Protein AF-A0A2N0QPJ3-F1 (afdb_monomer_lite)

Structure (mmCIF, N/CA/C/O backbone):
d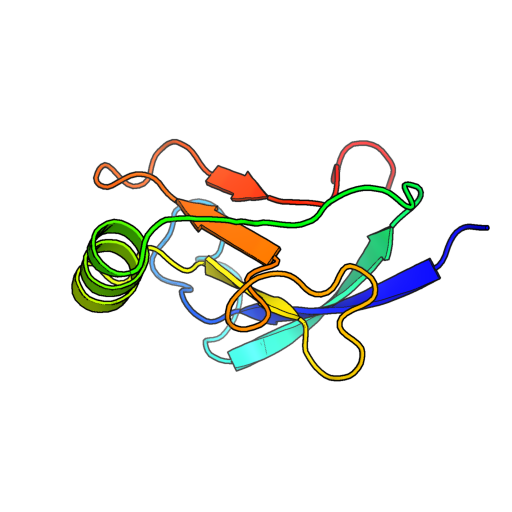ata_AF-A0A2N0QPJ3-F1
#
_entry.id   AF-A0A2N0QPJ3-F1
#
loop_
_atom_site.group_PDB
_atom_site.id
_atom_site.type_symbol
_atom_site.label_atom_id
_atom_site.label_alt_id
_atom_site.label_comp_id
_atom_site.label_asym_id
_atom_site.label_entity_id
_atom_site.label_seq_id
_atom_site.pdbx_PDB_ins_code
_atom_site.Cartn_x
_atom_site.Cartn_y
_atom_site.Cartn_z
_atom_site.occupancy
_atom_site.B_iso_or_equiv
_atom_site.auth_seq_id
_atom_site.auth_comp_id
_atom_site.auth_asym_id
_atom_site.auth_atom_id
_atom_site.pdbx_PDB_model_num
ATOM 1 N N . MET A 1 1 ? 16.221 -15.214 -5.549 1.00 47.47 1 MET A N 1
ATOM 2 C CA . MET A 1 1 ? 16.670 -14.622 -4.269 1.00 47.47 1 MET A CA 1
ATOM 3 C C . MET A 1 1 ? 15.430 -14.148 -3.539 1.00 47.47 1 MET A C 1
ATOM 5 O O . MET A 1 1 ? 14.705 -13.352 -4.117 1.00 47.47 1 MET A O 1
ATOM 9 N N . CYS A 1 2 ? 15.161 -14.648 -2.334 1.00 54.91 2 CYS A N 1
ATOM 10 C CA . CYS A 1 2 ? 14.145 -14.057 -1.462 1.00 54.91 2 CYS A CA 1
ATOM 11 C C . CYS A 1 2 ? 14.764 -12.803 -0.838 1.00 54.91 2 CYS A C 1
ATOM 13 O O . CYS A 1 2 ? 15.824 -12.904 -0.219 1.00 54.91 2 CYS A O 1
ATOM 15 N N . ARG A 1 3 ? 14.166 -11.633 -1.055 1.00 68.12 3 ARG A N 1
ATOM 16 C CA . ARG A 1 3 ? 14.593 -10.381 -0.420 1.00 68.12 3 ARG A CA 1
ATOM 17 C C . ARG A 1 3 ? 13.519 -9.975 0.571 1.00 68.12 3 ARG A C 1
ATOM 19 O O . ARG A 1 3 ? 12.340 -10.055 0.257 1.00 68.12 3 ARG A O 1
ATOM 26 N N . THR A 1 4 ? 13.908 -9.565 1.766 1.00 74.38 4 THR A N 1
ATOM 27 C CA . THR A 1 4 ? 12.968 -8.954 2.707 1.00 74.38 4 THR A CA 1
ATOM 28 C C . THR A 1 4 ? 12.920 -7.470 2.404 1.00 74.38 4 THR A C 1
ATOM 30 O O . THR A 1 4 ? 13.968 -6.827 2.387 1.00 74.38 4 THR A O 1
ATOM 33 N N . VAL A 1 5 ? 11.727 -6.937 2.155 1.00 79.88 5 VAL A N 1
ATOM 34 C CA . VAL A 1 5 ? 11.518 -5.495 1.989 1.00 79.88 5 VAL A CA 1
ATOM 35 C C . VAL A 1 5 ? 10.745 -4.949 3.171 1.00 79.88 5 VAL A C 1
ATOM 37 O O . VAL A 1 5 ? 9.903 -5.631 3.761 1.00 79.88 5 VAL A O 1
ATOM 40 N N . GLN A 1 6 ? 11.052 -3.709 3.517 1.00 86.06 6 GLN A N 1
ATOM 41 C CA . GLN A 1 6 ? 10.326 -2.966 4.529 1.00 86.06 6 GLN A CA 1
ATOM 42 C C . GLN A 1 6 ? 9.187 -2.219 3.849 1.00 86.06 6 GLN A C 1
ATOM 44 O O . GLN A 1 6 ? 9.401 -1.501 2.874 1.00 86.06 6 GLN A O 1
ATOM 49 N N . LEU A 1 7 ? 7.977 -2.406 4.358 1.00 87.25 7 LEU A N 1
ATOM 50 C CA . LEU A 1 7 ? 6.791 -1.672 3.953 1.00 87.25 7 LEU A CA 1
ATOM 51 C C . LEU A 1 7 ? 6.332 -0.807 5.119 1.00 87.25 7 LEU A C 1
ATOM 53 O O . LEU A 1 7 ? 6.306 -1.263 6.258 1.00 87.25 7 LEU A O 1
ATOM 57 N N . LYS A 1 8 ? 5.950 0.428 4.834 1.00 89.69 8 LYS A N 1
ATOM 58 C CA . LYS A 1 8 ? 5.295 1.329 5.768 1.00 89.69 8 LYS A CA 1
ATOM 59 C C . LYS A 1 8 ? 3.790 1.271 5.547 1.00 89.69 8 LYS A C 1
ATOM 61 O O . LYS A 1 8 ? 3.323 1.337 4.410 1.00 89.69 8 LYS A O 1
ATOM 66 N N . VAL A 1 9 ? 3.041 1.138 6.635 1.00 90.75 9 VAL A N 1
ATOM 67 C CA . VAL A 1 9 ? 1.579 1.230 6.622 1.00 90.75 9 VAL A CA 1
ATOM 68 C C . VAL A 1 9 ? 1.194 2.704 6.552 1.00 90.75 9 VAL A C 1
ATOM 70 O O . VAL A 1 9 ? 1.340 3.422 7.535 1.00 90.75 9 VAL A O 1
ATOM 73 N N . GLU A 1 10 ? 0.710 3.165 5.402 1.00 90.50 10 GLU A N 1
ATOM 74 C CA . GLU A 1 10 ? 0.251 4.554 5.234 1.00 90.50 10 GLU A CA 1
ATOM 75 C C . GLU A 1 10 ? -1.219 4.708 5.632 1.00 90.50 10 GLU A C 1
ATOM 77 O O . GLU A 1 10 ? -1.592 5.688 6.278 1.00 90.50 10 GLU A O 1
ATOM 82 N N . ASN A 1 11 ? -2.044 3.705 5.318 1.00 88.75 11 ASN A N 1
ATOM 83 C CA . ASN A 1 11 ? -3.449 3.680 5.703 1.00 88.75 11 ASN A CA 1
ATOM 84 C C . ASN A 1 11 ? -3.760 2.438 6.545 1.00 88.75 11 ASN A C 1
ATOM 86 O O . ASN A 1 11 ? -3.723 1.310 6.050 1.00 88.75 11 ASN A O 1
ATOM 90 N N . ASN A 1 12 ? -4.097 2.657 7.816 1.00 87.69 12 ASN A N 1
ATOM 91 C CA . ASN A 1 12 ? -4.555 1.632 8.751 1.00 87.69 12 ASN A CA 1
ATOM 92 C C . ASN A 1 12 ? -6.083 1.628 8.954 1.00 87.69 12 ASN A C 1
ATOM 94 O O . ASN A 1 12 ? -6.591 0.813 9.709 1.00 87.69 12 ASN A O 1
ATOM 98 N N . ASP A 1 13 ? -6.843 2.468 8.253 1.00 86.38 13 ASP A N 1
ATOM 99 C CA . ASP A 1 13 ? -8.313 2.516 8.324 1.00 86.38 13 ASP A CA 1
ATOM 100 C C . ASP A 1 13 ? -8.983 1.474 7.402 1.00 86.38 13 ASP A C 1
ATOM 102 O O . ASP A 1 13 ? -10.119 1.625 6.962 1.00 86.38 13 ASP A O 1
ATOM 106 N N . THR A 1 14 ? -8.274 0.395 7.052 1.00 84.62 14 THR A N 1
ATOM 107 C CA . THR A 1 14 ? -8.794 -0.647 6.155 1.00 84.62 14 THR A CA 1
ATOM 108 C C . THR A 1 14 ? -9.013 -1.958 6.892 1.00 84.62 14 THR A C 1
ATOM 110 O O . THR A 1 14 ? -8.306 -2.279 7.845 1.00 84.62 14 THR A O 1
ATOM 113 N N . ILE A 1 15 ? -9.937 -2.787 6.402 1.00 85.00 15 ILE A N 1
ATOM 114 C CA . ILE A 1 15 ? -10.183 -4.129 6.961 1.00 85.00 15 ILE A CA 1
ATOM 115 C C . ILE A 1 15 ? -8.936 -5.031 6.951 1.00 85.00 15 ILE A C 1
ATOM 117 O O . ILE A 1 15 ? -8.884 -6.006 7.695 1.00 85.00 15 ILE A O 1
ATOM 121 N N . PHE A 1 16 ? -7.946 -4.715 6.110 1.00 82.75 16 PHE A N 1
ATOM 122 C CA . PHE A 1 16 ? -6.699 -5.466 5.980 1.00 82.75 16 PHE A CA 1
ATOM 123 C C . PHE A 1 16 ? -5.585 -4.931 6.886 1.00 82.75 16 PHE A C 1
ATOM 125 O O . PHE A 1 16 ? -4.652 -5.669 7.193 1.00 82.75 16 PHE A O 1
ATOM 132 N N . THR A 1 17 ? -5.664 -3.664 7.306 1.00 85.31 17 THR A N 1
ATOM 133 C CA . THR A 1 17 ? -4.595 -2.980 8.048 1.00 85.31 17 THR A CA 1
ATOM 134 C C . THR A 1 17 ? -5.017 -2.367 9.379 1.00 85.31 17 THR A C 1
ATOM 136 O O . THR A 1 17 ? -4.176 -1.765 10.039 1.00 85.31 17 THR A O 1
ATOM 139 N N . ASN A 1 18 ? -6.256 -2.577 9.840 1.00 86.81 18 ASN A N 1
ATOM 140 C CA . ASN A 1 18 ? -6.738 -2.011 11.111 1.00 86.81 18 ASN A CA 1
ATOM 141 C C . ASN A 1 18 ? -6.045 -2.535 12.375 1.00 86.81 18 ASN A C 1
ATOM 143 O O . ASN A 1 18 ? -6.210 -1.951 13.442 1.00 86.81 18 ASN A O 1
ATOM 147 N N . GLN A 1 19 ? -5.285 -3.625 12.266 1.00 88.06 19 GLN A N 1
ATOM 148 C CA . GLN A 1 19 ? -4.482 -4.159 13.367 1.00 88.06 19 GLN A CA 1
ATOM 149 C C . GLN A 1 19 ? -3.069 -3.568 13.406 1.00 88.06 19 GLN A C 1
ATOM 151 O O . GLN A 1 19 ? -2.330 -3.837 14.350 1.00 88.06 19 GLN A O 1
ATOM 156 N N . TYR A 1 20 ? -2.689 -2.786 12.393 1.00 87.56 20 TYR A N 1
ATOM 157 C CA . TYR A 1 20 ? -1.414 -2.084 12.350 1.00 87.56 20 TYR A CA 1
ATOM 158 C C . TYR A 1 20 ? -1.577 -0.626 12.781 1.00 87.56 20 TYR A C 1
ATOM 160 O O . TYR A 1 20 ? -2.636 -0.008 12.640 1.00 87.56 20 TYR A O 1
ATOM 168 N N . GLU A 1 21 ? -0.492 -0.056 13.288 1.00 87.94 21 GLU A N 1
ATOM 169 C CA . GLU A 1 21 ? -0.419 1.366 13.590 1.00 87.94 21 GLU A CA 1
ATOM 170 C C . GLU A 1 21 ? -0.127 2.174 12.320 1.00 87.94 21 GLU A C 1
ATOM 172 O O . GLU A 1 21 ? 0.561 1.717 11.401 1.00 87.94 21 GLU A O 1
ATOM 177 N N . ASN A 1 22 ? -0.643 3.402 12.266 1.00 87.31 22 ASN A N 1
ATOM 178 C CA . ASN A 1 22 ? -0.313 4.313 11.179 1.00 87.31 22 ASN A CA 1
ATOM 179 C C . ASN A 1 22 ? 1.196 4.614 11.195 1.00 87.31 22 ASN A C 1
ATOM 181 O O . ASN A 1 22 ? 1.758 4.988 12.225 1.00 87.31 22 ASN A O 1
ATOM 185 N N . GLY A 1 23 ? 1.856 4.421 10.058 1.00 87.56 23 GLY A N 1
ATOM 186 C CA . GLY A 1 23 ? 3.297 4.564 9.903 1.00 87.56 23 GLY A CA 1
ATOM 187 C C . GLY A 1 23 ? 4.125 3.390 10.426 1.00 87.56 23 GLY A C 1
ATOM 188 O O . GLY A 1 23 ? 5.354 3.481 10.426 1.00 87.56 23 GLY A O 1
ATOM 189 N N . GLN A 1 24 ? 3.494 2.288 10.841 1.00 89.88 24 GLN A N 1
ATOM 190 C CA . GLN A 1 24 ? 4.207 1.089 11.264 1.00 89.88 24 GLN A CA 1
ATOM 191 C C . GLN A 1 24 ? 5.027 0.506 10.109 1.00 89.88 24 GLN A C 1
ATOM 193 O O . GLN A 1 24 ? 4.527 0.342 8.996 1.00 89.88 24 GLN A O 1
ATOM 198 N N . ILE A 1 25 ? 6.285 0.157 10.388 1.00 89.62 25 ILE A N 1
ATOM 199 C CA . ILE A 1 25 ? 7.151 -0.539 9.435 1.00 89.62 25 ILE A CA 1
ATOM 200 C C . ILE A 1 25 ? 7.018 -2.046 9.643 1.00 89.62 25 ILE A C 1
ATOM 202 O O . ILE A 1 25 ? 7.295 -2.564 10.726 1.00 89.62 25 ILE A O 1
ATOM 206 N N . ILE A 1 26 ? 6.621 -2.752 8.592 1.00 85.19 26 ILE A N 1
ATOM 207 C CA . ILE A 1 26 ? 6.524 -4.208 8.549 1.00 85.19 26 ILE A CA 1
ATOM 208 C C . ILE A 1 26 ? 7.546 -4.765 7.561 1.00 85.19 26 ILE A C 1
ATOM 210 O O . ILE A 1 26 ? 7.831 -4.170 6.527 1.00 85.19 26 ILE A O 1
ATOM 214 N N . ASN A 1 27 ? 8.114 -5.922 7.880 1.00 83.06 27 ASN A N 1
ATOM 215 C CA . ASN A 1 27 ? 9.070 -6.599 7.012 1.00 83.06 27 ASN A CA 1
ATOM 216 C C . ASN A 1 27 ? 8.345 -7.727 6.291 1.00 83.06 27 ASN A C 1
ATOM 218 O O . ASN A 1 27 ? 7.895 -8.664 6.951 1.00 83.06 27 ASN A O 1
ATOM 222 N N . ILE A 1 28 ? 8.239 -7.652 4.964 1.00 76.12 28 ILE A N 1
ATOM 223 C CA . ILE A 1 28 ? 7.612 -8.712 4.175 1.00 76.12 28 ILE A CA 1
ATOM 224 C C . ILE A 1 28 ? 8.645 -9.380 3.259 1.00 76.12 28 ILE A C 1
ATOM 226 O O . ILE A 1 28 ? 9.349 -8.692 2.513 1.00 76.12 28 ILE A O 1
ATOM 230 N N . PRO A 1 29 ? 8.772 -10.720 3.299 1.00 69.81 29 PRO A N 1
ATOM 231 C CA . PRO A 1 29 ? 9.594 -11.442 2.342 1.00 69.81 29 PRO A CA 1
ATOM 232 C C . PRO A 1 29 ? 8.953 -11.389 0.952 1.00 69.81 29 PRO A C 1
ATOM 234 O O . PRO A 1 29 ? 7.816 -11.813 0.755 1.00 69.81 29 PRO A O 1
ATOM 237 N N . ILE A 1 30 ? 9.703 -10.904 -0.034 1.00 67.38 30 ILE A N 1
ATOM 238 C CA . ILE A 1 30 ? 9.314 -10.912 -1.444 1.00 67.38 30 ILE A CA 1
ATOM 239 C C . ILE A 1 30 ? 10.165 -11.919 -2.214 1.00 67.38 30 ILE A C 1
ATOM 241 O O . ILE A 1 30 ? 11.387 -12.002 -2.062 1.00 67.38 30 ILE A O 1
ATOM 245 N N . ALA A 1 31 ? 9.499 -12.719 -3.044 1.00 56.91 31 ALA A N 1
ATOM 246 C CA . ALA A 1 31 ? 10.122 -13.773 -3.846 1.00 56.91 31 ALA A CA 1
ATOM 247 C C . ALA A 1 31 ? 10.048 -13.507 -5.363 1.00 56.91 31 ALA A C 1
ATOM 249 O O . ALA A 1 31 ? 10.448 -14.365 -6.147 1.00 56.91 31 ALA A O 1
ATOM 250 N N . HIS A 1 32 ? 9.558 -12.333 -5.774 1.00 56.53 32 HIS A N 1
ATOM 251 C CA . HIS A 1 32 ? 9.419 -11.924 -7.174 1.00 56.53 32 HIS A CA 1
ATOM 252 C C . HIS A 1 32 ? 10.221 -10.644 -7.444 1.00 56.53 32 HIS A C 1
ATOM 254 O O . HIS A 1 32 ? 10.320 -9.787 -6.570 1.00 56.53 32 HIS A O 1
ATOM 260 N N . GLY A 1 33 ? 10.822 -10.555 -8.635 1.00 47.16 33 GLY A N 1
ATOM 261 C CA . GLY A 1 33 ? 11.705 -9.460 -9.062 1.00 47.16 33 GLY A CA 1
ATOM 262 C C . GLY A 1 33 ? 11.130 -8.557 -10.158 1.00 47.16 33 GLY A C 1
ATOM 263 O O . GLY A 1 33 ? 11.880 -7.786 -10.739 1.00 47.16 33 GLY A O 1
ATOM 264 N N . GLU A 1 34 ? 9.835 -8.670 -10.464 1.00 47.34 34 GLU A N 1
ATOM 265 C CA . GLU A 1 34 ? 9.150 -7.844 -11.465 1.00 47.34 34 GLU A CA 1
ATOM 266 C C . GLU A 1 34 ? 7.799 -7.415 -10.883 1.00 47.34 34 GLU A C 1
ATOM 268 O O . GLU A 1 34 ? 6.903 -8.239 -10.699 1.00 47.34 34 GLU A O 1
ATOM 273 N N . GLY A 1 35 ? 7.676 -6.142 -10.507 1.00 52.66 35 GLY A N 1
ATOM 274 C CA . GLY A 1 35 ? 6.505 -5.635 -9.795 1.00 52.66 35 GLY A CA 1
ATOM 275 C C . GLY A 1 35 ? 6.536 -4.120 -9.664 1.00 52.66 35 GLY A C 1
ATOM 276 O O . GLY A 1 35 ? 6.637 -3.591 -8.561 1.00 52.66 35 GLY A O 1
ATOM 277 N N . ASN A 1 36 ? 6.504 -3.425 -10.797 1.00 58.50 36 ASN A N 1
ATOM 278 C CA . ASN A 1 36 ? 6.536 -1.967 -10.826 1.00 58.50 36 ASN A CA 1
ATOM 279 C C . ASN A 1 36 ? 5.089 -1.480 -10.819 1.00 58.50 36 ASN A C 1
ATOM 281 O O . ASN A 1 36 ? 4.363 -1.684 -11.795 1.00 58.50 36 ASN A O 1
ATOM 285 N N . TYR A 1 37 ? 4.653 -0.859 -9.723 1.00 65.88 37 TYR A N 1
ATOM 286 C CA . TYR A 1 37 ? 3.363 -0.180 -9.730 1.00 65.88 37 TYR A CA 1
ATOM 287 C C . TYR A 1 37 ? 3.499 1.121 -10.529 1.00 65.88 37 TYR A C 1
ATOM 289 O O . TYR A 1 37 ? 4.276 2.004 -10.163 1.00 65.88 37 TYR A O 1
ATOM 297 N N . PHE A 1 38 ? 2.750 1.225 -11.627 1.00 67.44 38 PHE A N 1
ATOM 298 C CA . PHE A 1 38 ? 2.683 2.416 -12.468 1.00 67.44 38 PHE A CA 1
ATOM 299 C C . PHE A 1 38 ? 1.222 2.820 -12.660 1.00 67.44 38 PHE A C 1
ATOM 301 O O . PHE A 1 38 ? 0.367 1.979 -12.941 1.00 67.44 38 PHE A O 1
ATOM 308 N N . CYS A 1 39 ? 0.940 4.108 -12.511 1.00 75.75 39 CYS A N 1
ATOM 309 C CA . CYS A 1 39 ? -0.363 4.694 -12.792 1.00 75.75 39 CYS A CA 1
ATOM 310 C C . CYS A 1 39 ? -0.180 6.125 -13.308 1.00 75.75 39 CYS A C 1
ATOM 312 O O . CYS A 1 39 ? 0.843 6.754 -13.034 1.00 75.75 39 CYS A O 1
ATOM 314 N N . ASP A 1 40 ? -1.159 6.633 -14.055 1.00 82.94 40 ASP A N 1
ATOM 315 C CA . ASP A 1 40 ? -1.179 8.026 -14.501 1.00 82.94 40 ASP A CA 1
ATOM 316 C C . ASP A 1 40 ? -1.273 9.003 -13.316 1.00 82.94 40 ASP A C 1
ATOM 318 O O . ASP A 1 40 ? -1.866 8.693 -12.280 1.00 82.94 40 ASP A O 1
ATOM 322 N N . GLU A 1 41 ? -0.755 10.222 -13.487 1.00 82.38 41 GLU A N 1
ATOM 323 C CA . GLU A 1 41 ? -0.731 11.265 -12.445 1.00 82.38 41 GLU A CA 1
ATOM 324 C C . GLU A 1 41 ? -2.130 11.607 -11.897 1.00 82.38 41 GLU A C 1
ATOM 326 O O . GLU A 1 41 ? -2.294 11.876 -10.702 1.00 82.38 41 GLU A O 1
ATOM 331 N N . GLU A 1 42 ? -3.161 11.551 -12.747 1.00 85.19 42 GLU A N 1
ATOM 332 C CA . GLU A 1 42 ? -4.553 11.745 -12.326 1.00 85.19 42 GLU A CA 1
ATOM 333 C C . GLU A 1 42 ? -5.003 10.633 -11.366 1.00 85.19 42 GLU A C 1
ATOM 335 O O . GLU A 1 42 ? -5.598 10.908 -10.320 1.00 85.19 42 GLU A O 1
ATOM 340 N N . THR A 1 43 ? -4.684 9.379 -11.691 1.00 84.94 43 THR A N 1
ATOM 341 C CA . THR A 1 43 ? -4.984 8.225 -10.838 1.00 84.94 43 THR A CA 1
ATOM 342 C C . THR A 1 43 ? -4.214 8.311 -9.528 1.00 84.94 43 THR A C 1
ATOM 344 O O . THR A 1 43 ? -4.814 8.144 -8.469 1.00 84.94 43 THR A O 1
ATOM 347 N N . LEU A 1 44 ? -2.924 8.655 -9.569 1.00 84.69 44 LEU A N 1
ATOM 348 C CA . LEU A 1 44 ? -2.119 8.858 -8.365 1.00 84.69 44 LEU A CA 1
ATOM 349 C C . LEU A 1 44 ? -2.734 9.925 -7.449 1.00 84.69 44 LEU A C 1
ATOM 351 O O . LEU A 1 44 ? -2.854 9.720 -6.241 1.00 84.69 44 LEU A O 1
ATOM 355 N N . THR A 1 45 ? -3.149 11.056 -8.020 1.00 85.75 45 THR A N 1
ATOM 356 C CA . THR A 1 45 ? -3.754 12.155 -7.259 1.00 85.75 45 THR A CA 1
ATOM 357 C C . THR A 1 45 ? -5.062 11.717 -6.606 1.00 85.75 45 THR A C 1
ATOM 359 O O . THR A 1 45 ? -5.275 11.999 -5.428 1.00 85.75 45 THR A O 1
ATOM 362 N N . LYS A 1 46 ? -5.910 10.973 -7.329 1.00 88.12 46 LYS A N 1
ATOM 363 C CA . LYS A 1 46 ? -7.145 10.394 -6.774 1.00 88.12 46 LYS A CA 1
ATOM 364 C C . LYS A 1 46 ? -6.850 9.410 -5.647 1.00 88.12 46 LYS A C 1
ATOM 366 O O . LYS A 1 46 ? -7.459 9.512 -4.589 1.00 88.12 46 LYS A O 1
ATOM 371 N N . LEU A 1 47 ? -5.882 8.513 -5.834 1.00 87.50 47 LEU A N 1
ATOM 372 C CA . LEU A 1 47 ? -5.485 7.540 -4.815 1.00 87.50 47 LEU A CA 1
ATOM 373 C C . LEU A 1 47 ? -5.005 8.230 -3.532 1.00 87.50 47 LEU A C 1
ATOM 375 O O . LEU A 1 47 ? -5.401 7.826 -2.441 1.00 87.50 47 LEU A O 1
ATOM 379 N N . LYS A 1 48 ? -4.200 9.293 -3.651 1.00 84.88 48 LYS A N 1
ATOM 380 C CA . LYS A 1 48 ? -3.765 10.107 -2.506 1.00 84.88 48 LYS A CA 1
ATOM 381 C C . LYS A 1 48 ? -4.938 10.834 -1.848 1.00 84.88 48 LYS A C 1
ATOM 383 O O . LYS A 1 48 ? -5.080 10.775 -0.632 1.00 84.88 48 LYS A O 1
ATOM 388 N N . ALA A 1 49 ? -5.791 11.485 -2.638 1.00 87.25 49 ALA A N 1
ATOM 389 C CA . ALA A 1 49 ? -6.938 12.239 -2.133 1.00 87.25 49 ALA A CA 1
ATOM 390 C C . ALA A 1 49 ? -7.955 11.350 -1.397 1.00 87.25 49 ALA A C 1
ATOM 392 O O . ALA A 1 49 ? -8.512 11.760 -0.383 1.00 87.25 49 ALA A O 1
ATOM 393 N N . ASN A 1 50 ? -8.156 10.124 -1.879 1.00 86.06 50 ASN A N 1
ATOM 394 C CA . ASN A 1 50 ? -9.065 9.140 -1.293 1.00 86.06 50 ASN A CA 1
ATOM 395 C C . ASN A 1 50 ? -8.402 8.256 -0.220 1.00 86.06 50 ASN A C 1
ATOM 397 O O . ASN A 1 50 ? -9.011 7.285 0.225 1.00 86.06 50 ASN A O 1
ATOM 401 N N . ASN A 1 51 ? -7.156 8.542 0.173 1.00 86.25 51 ASN A N 1
ATOM 402 C CA . ASN A 1 51 ? -6.387 7.745 1.131 1.00 86.25 51 ASN A CA 1
ATOM 403 C C . ASN A 1 51 ? -6.307 6.245 0.762 1.00 86.25 51 ASN A C 1
ATOM 405 O O . ASN A 1 51 ? -6.332 5.361 1.614 1.00 86.25 51 ASN A O 1
ATOM 409 N N . GLN A 1 52 ? -6.239 5.932 -0.531 1.00 89.44 52 GLN A N 1
ATOM 410 C CA . GLN A 1 52 ? -6.268 4.561 -1.049 1.00 89.44 52 GLN A CA 1
ATOM 411 C C . GLN A 1 52 ? -4.894 3.882 -1.058 1.00 89.44 52 GLN A C 1
ATOM 413 O O . GLN A 1 52 ? -4.792 2.707 -1.410 1.00 89.44 52 GLN A O 1
ATOM 418 N N . ILE A 1 53 ? -3.832 4.599 -0.696 1.00 90.06 53 ILE A N 1
ATOM 419 C CA . ILE A 1 53 ? -2.481 4.049 -0.586 1.00 90.06 53 ILE A CA 1
ATOM 420 C C . ILE A 1 53 ? -2.353 3.395 0.787 1.00 90.06 53 ILE A C 1
ATOM 422 O O . ILE A 1 53 ? -2.410 4.068 1.811 1.00 90.06 53 ILE A O 1
ATOM 426 N N . VAL A 1 54 ? -2.209 2.072 0.806 1.00 89.50 54 VAL A N 1
ATOM 427 C CA . VAL A 1 54 ? -2.190 1.289 2.049 1.00 89.50 54 VAL A CA 1
ATOM 428 C C . VAL A 1 54 ? -0.766 0.987 2.485 1.00 89.50 54 VAL A C 1
ATOM 430 O O . VAL A 1 54 ? -0.447 1.116 3.666 1.00 89.50 54 VAL A O 1
ATOM 433 N N . PHE A 1 55 ? 0.094 0.631 1.530 1.00 87.69 55 PHE A N 1
ATOM 434 C CA . PHE A 1 55 ? 1.490 0.304 1.787 1.00 87.69 55 PHE A CA 1
ATOM 435 C C . PHE A 1 55 ? 2.413 1.073 0.851 1.00 87.69 55 PHE A C 1
ATOM 437 O O . PHE A 1 55 ? 2.183 1.116 -0.361 1.00 87.69 55 PHE A O 1
ATOM 444 N N . THR A 1 56 ? 3.503 1.585 1.406 1.00 87.81 56 THR A N 1
ATOM 445 C CA . THR A 1 56 ? 4.634 2.139 0.655 1.00 87.81 56 THR A CA 1
ATOM 446 C C . THR A 1 56 ? 5.921 1.414 1.031 1.00 87.81 56 THR A C 1
ATOM 448 O O . THR A 1 56 ? 6.041 0.889 2.134 1.00 87.81 56 THR A O 1
ATOM 451 N N . TYR A 1 57 ? 6.889 1.323 0.125 1.00 85.06 57 TYR A N 1
ATOM 452 C CA . TYR A 1 57 ? 8.215 0.801 0.433 1.00 85.06 57 TYR A CA 1
ATOM 453 C C . TYR A 1 57 ? 8.941 1.791 1.348 1.00 85.06 57 TYR A C 1
ATOM 455 O O . TYR A 1 57 ? 8.976 2.992 1.097 1.00 85.06 57 TYR A O 1
ATOM 463 N N . SER A 1 58 ? 9.521 1.284 2.432 1.00 76.81 58 SER A N 1
ATOM 464 C CA . SER A 1 58 ? 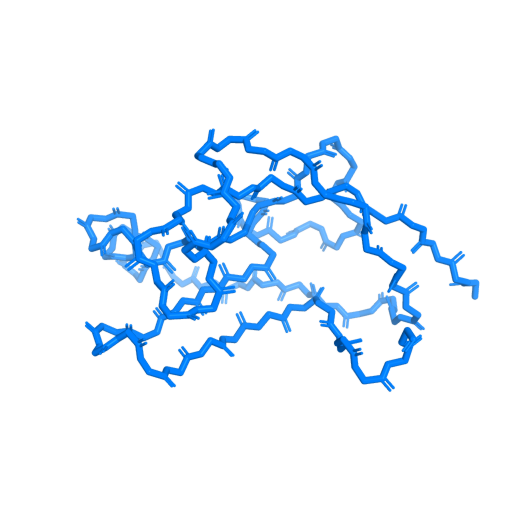10.339 2.066 3.352 1.00 76.81 58 SER A CA 1
ATOM 465 C C . SER A 1 58 ? 11.800 1.679 3.157 1.00 76.81 58 SER A C 1
ATOM 467 O O . SER A 1 58 ? 12.202 0.561 3.465 1.00 76.81 58 SER A O 1
ATOM 469 N N . GLY A 1 59 ? 12.598 2.589 2.599 1.00 74.31 59 GLY A N 1
ATOM 470 C CA . GLY A 1 59 ? 14.011 2.348 2.314 1.00 74.31 59 GLY A CA 1
ATOM 471 C C . GLY A 1 59 ? 14.265 2.051 0.840 1.00 74.31 59 GLY A C 1
ATOM 472 O O . GLY A 1 59 ? 14.326 2.976 0.037 1.00 74.31 59 GLY A O 1
ATOM 473 N N . GLU A 1 60 ? 14.471 0.782 0.487 1.00 65.12 60 GLU A N 1
ATOM 474 C CA . GLU A 1 60 ? 14.834 0.400 -0.881 1.00 65.12 60 GLU A CA 1
ATOM 475 C C . GLU A 1 60 ? 13.576 0.061 -1.686 1.00 65.12 60 GLU A C 1
ATOM 477 O O . GLU A 1 60 ? 12.854 -0.874 -1.345 1.00 65.12 60 GLU A O 1
ATOM 482 N N . ASN A 1 61 ? 13.320 0.824 -2.748 1.00 67.88 61 ASN A N 1
ATOM 483 C CA . ASN A 1 61 ? 12.302 0.524 -3.748 1.00 67.88 61 ASN A CA 1
ATOM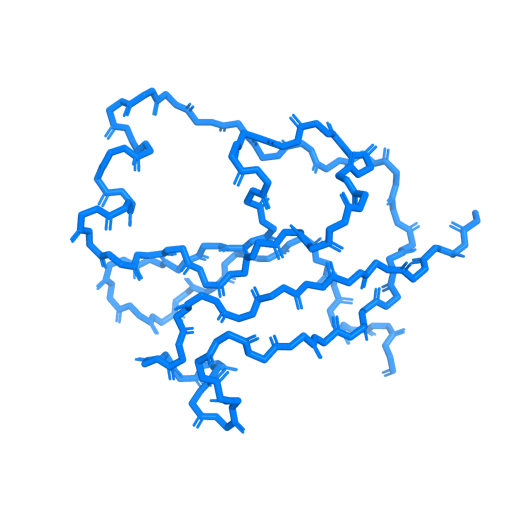 484 C C . ASN A 1 61 ? 12.935 -0.370 -4.823 1.00 67.88 61 ASN A C 1
ATOM 486 O O . ASN A 1 61 ? 13.608 0.137 -5.723 1.00 67.88 61 ASN A O 1
ATOM 490 N N . PRO A 1 62 ? 12.770 -1.703 -4.739 1.00 60.88 62 PRO A N 1
ATOM 491 C CA . PRO A 1 62 ? 13.495 -2.633 -5.603 1.00 60.88 62 PRO A CA 1
ATOM 492 C C . PRO A 1 62 ? 13.031 -2.569 -7.064 1.00 60.88 62 PRO A C 1
ATOM 494 O O . PRO A 1 62 ? 13.732 -3.046 -7.952 1.00 60.88 62 PRO A O 1
ATOM 497 N N . ASN A 1 63 ? 11.849 -1.996 -7.290 1.00 62.59 63 ASN A N 1
ATOM 498 C CA . ASN A 1 63 ? 11.099 -2.069 -8.535 1.00 62.59 63 ASN A CA 1
ATOM 499 C C . ASN A 1 63 ? 11.001 -0.694 -9.231 1.00 62.59 63 ASN A C 1
ATOM 501 O O . ASN A 1 63 ? 10.667 -0.602 -10.406 1.00 62.59 63 ASN A O 1
ATOM 505 N N . GLY A 1 64 ? 11.311 0.404 -8.537 1.00 63.09 64 GLY A N 1
ATOM 506 C CA . GLY A 1 64 ? 11.067 1.752 -9.058 1.00 63.09 64 GLY A CA 1
ATOM 507 C C . GLY A 1 64 ? 9.573 2.061 -9.192 1.00 63.09 64 GLY A C 1
ATOM 508 O O . GLY A 1 64 ? 9.172 2.768 -10.115 1.00 63.09 64 GLY A O 1
ATOM 509 N N . SER A 1 65 ? 8.744 1.506 -8.299 1.00 69.19 65 SER A N 1
ATOM 510 C CA . SER A 1 65 ? 7.314 1.829 -8.232 1.00 69.19 65 SER A CA 1
ATOM 511 C C . SER A 1 65 ? 7.107 3.330 -8.042 1.00 69.19 65 SER A C 1
ATOM 513 O O . SER A 1 65 ? 7.848 3.968 -7.289 1.00 69.19 65 SER A O 1
ATOM 515 N N . LEU A 1 66 ? 6.082 3.874 -8.699 1.00 70.12 66 LEU A N 1
ATOM 516 C CA . LEU A 1 66 ? 5.707 5.283 -8.608 1.00 70.12 66 LEU A CA 1
ATOM 517 C C . LEU A 1 66 ? 5.406 5.648 -7.141 1.00 70.12 66 LEU A C 1
ATOM 519 O O . LEU A 1 66 ? 4.575 4.988 -6.518 1.00 70.12 66 LEU A O 1
ATOM 523 N N . GLU A 1 67 ? 6.076 6.674 -6.600 1.00 76.62 67 GLU A N 1
ATOM 524 C CA . GLU A 1 67 ? 5.934 7.132 -5.199 1.00 76.62 67 GLU A CA 1
ATOM 525 C C . GLU A 1 67 ? 6.127 6.023 -4.147 1.00 76.62 67 GLU A C 1
ATOM 527 O O . GLU A 1 67 ? 5.480 6.029 -3.100 1.00 76.62 67 GLU A O 1
ATOM 532 N N . ASP A 1 68 ? 6.970 5.029 -4.444 1.00 81.25 68 ASP A N 1
ATOM 533 C CA . ASP A 1 68 ? 7.235 3.898 -3.551 1.00 81.25 68 ASP A CA 1
ATOM 534 C C . ASP A 1 68 ? 5.974 3.087 -3.202 1.00 81.25 68 ASP A C 1
ATOM 536 O O . ASP A 1 68 ? 5.942 2.381 -2.200 1.00 81.25 68 ASP A O 1
ATOM 540 N N . ILE A 1 69 ? 4.917 3.138 -4.020 1.00 84.50 69 ILE A N 1
ATOM 541 C CA . ILE A 1 69 ? 3.661 2.438 -3.731 1.00 84.50 69 ILE A CA 1
ATOM 542 C C . ILE A 1 69 ? 3.864 0.918 -3.821 1.00 84.50 69 ILE A C 1
ATOM 544 O O . ILE A 1 69 ? 4.248 0.377 -4.861 1.00 84.50 69 ILE A O 1
ATOM 548 N N . ALA A 1 70 ? 3.552 0.229 -2.723 1.00 80.75 70 ALA A N 1
ATOM 549 C CA . ALA A 1 70 ? 3.623 -1.227 -2.593 1.00 80.75 70 ALA A CA 1
ATOM 550 C C . ALA A 1 70 ? 2.235 -1.890 -2.547 1.00 80.75 70 ALA A C 1
ATOM 552 O O . ALA A 1 70 ? 2.098 -3.081 -2.844 1.00 80.75 70 ALA A O 1
ATOM 553 N N . GLY A 1 71 ? 1.194 -1.134 -2.184 1.00 85.75 71 GLY A N 1
ATOM 554 C CA . GLY A 1 71 ? -0.176 -1.629 -2.193 1.00 85.75 71 GLY A CA 1
ATOM 555 C C . GLY A 1 71 ? -1.230 -0.533 -2.096 1.00 85.75 71 GLY A C 1
ATOM 556 O O . GLY A 1 71 ? -1.068 0.450 -1.370 1.00 85.75 71 GLY A O 1
ATOM 557 N N . ILE A 1 72 ? -2.328 -0.738 -2.818 1.00 88.69 72 ILE A N 1
ATOM 558 C CA . ILE A 1 72 ? -3.481 0.159 -2.876 1.00 88.69 72 ILE A CA 1
ATOM 559 C C . ILE A 1 72 ? -4.779 -0.595 -2.607 1.00 88.69 72 ILE A C 1
ATOM 561 O O . ILE A 1 72 ? -4.897 -1.788 -2.888 1.00 88.69 72 ILE A O 1
ATOM 565 N N . ILE A 1 73 ? -5.779 0.113 -2.102 1.00 90.06 73 ILE A N 1
ATOM 566 C CA . ILE A 1 73 ? -7.125 -0.410 -1.885 1.00 90.06 73 ILE A CA 1
ATOM 567 C C . ILE A 1 73 ? -8.124 0.284 -2.805 1.00 90.06 73 ILE A C 1
ATOM 569 O O . ILE A 1 73 ? -7.943 1.434 -3.209 1.00 90.06 73 ILE A O 1
ATOM 573 N N . ASN A 1 74 ? -9.192 -0.412 -3.172 1.00 87.69 74 ASN A N 1
ATOM 574 C CA . ASN A 1 74 ? -10.279 0.206 -3.918 1.00 87.69 74 ASN A CA 1
ATOM 575 C C . ASN A 1 74 ? -11.078 1.202 -3.053 1.00 87.69 74 ASN A C 1
ATOM 577 O O . ASN A 1 74 ? -11.044 1.150 -1.828 1.00 87.69 74 ASN A O 1
ATOM 58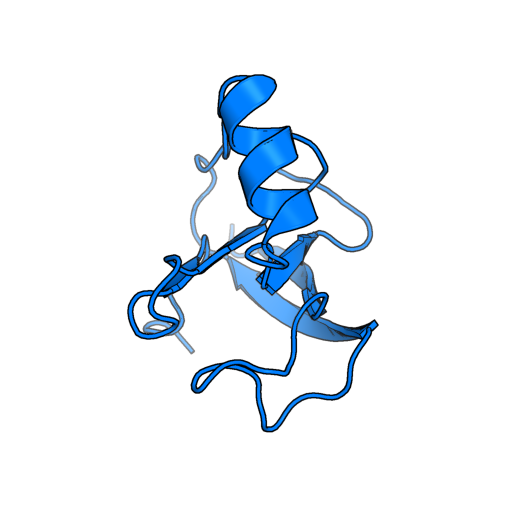1 N N . GLU A 1 75 ? -11.869 2.066 -3.694 1.00 84.25 75 GLU A N 1
ATOM 582 C CA . GLU A 1 75 ? -12.657 3.114 -3.018 1.00 84.25 75 GLU A CA 1
ATOM 583 C C . GLU A 1 75 ? -13.673 2.559 -2.006 1.00 84.25 75 GLU A C 1
ATOM 585 O O . GLU A 1 75 ? -14.040 3.229 -1.047 1.00 84.25 75 GLU A O 1
ATOM 590 N N . ARG A 1 76 ? -14.129 1.315 -2.199 1.00 83.88 76 ARG A N 1
ATOM 591 C CA . ARG A 1 76 ? -15.050 0.636 -1.273 1.00 83.88 76 ARG A CA 1
ATOM 592 C C . ARG A 1 76 ? -14.347 -0.031 -0.086 1.00 83.88 76 ARG A C 1
ATOM 594 O O . ARG A 1 76 ? -15.040 -0.570 0.774 1.00 83.88 76 ARG A O 1
ATOM 601 N N . GLY A 1 77 ? -13.014 -0.053 -0.051 1.00 82.62 77 GLY A N 1
ATOM 602 C CA . GLY A 1 77 ? -12.236 -0.614 1.054 1.00 82.62 77 GLY A CA 1
ATOM 603 C C . GLY A 1 77 ? -12.277 -2.143 1.176 1.00 82.62 77 GLY A C 1
ATOM 604 O O . GLY A 1 77 ? -11.941 -2.677 2.229 1.00 82.62 77 GLY A O 1
ATOM 605 N N . ASN A 1 78 ? -12.713 -2.866 0.139 1.00 83.94 78 ASN A N 1
ATOM 606 C CA . ASN A 1 78 ? -12.914 -4.320 0.184 1.00 83.94 78 ASN A CA 1
ATOM 607 C C . ASN A 1 78 ? -11.971 -5.119 -0.727 1.00 83.94 78 ASN A C 1
ATOM 609 O O . ASN A 1 78 ? -11.953 -6.344 -0.651 1.00 83.94 78 ASN A O 1
ATOM 613 N N . VAL A 1 79 ? -11.206 -4.451 -1.590 1.00 84.50 79 VAL A N 1
ATOM 614 C CA . VAL A 1 79 ? -10.230 -5.080 -2.487 1.00 84.50 79 VAL A CA 1
ATOM 615 C C . VAL A 1 79 ? -8.885 -4.405 -2.285 1.00 84.50 79 VAL A C 1
ATOM 617 O O . VAL A 1 79 ? -8.715 -3.253 -2.678 1.00 84.50 79 VAL A O 1
ATOM 620 N N . LEU A 1 80 ? -7.941 -5.130 -1.688 1.00 83.06 80 LEU A N 1
ATOM 621 C CA . LEU A 1 80 ? -6.549 -4.719 -1.540 1.00 83.06 80 LEU A CA 1
ATOM 622 C C . LEU A 1 80 ? -5.708 -5.367 -2.644 1.00 83.06 80 LEU A C 1
ATOM 624 O O . LEU A 1 80 ? -5.633 -6.591 -2.739 1.00 83.06 80 LEU A O 1
ATOM 628 N N . GLY A 1 81 ? -5.065 -4.541 -3.462 1.00 81.62 81 GLY A N 1
ATOM 629 C CA . GLY A 1 81 ? -3.996 -4.960 -4.357 1.00 81.62 81 GLY A CA 1
ATOM 630 C C . GLY A 1 81 ? -2.656 -4.667 -3.700 1.00 81.62 81 GLY A C 1
ATOM 631 O O . GLY A 1 81 ? -2.330 -3.506 -3.474 1.00 81.62 81 GLY A O 1
ATOM 632 N N . MET A 1 82 ? -1.873 -5.697 -3.393 1.00 72.75 82 MET A N 1
ATOM 633 C CA . MET A 1 82 ? -0.532 -5.542 -2.827 1.00 72.75 82 MET A CA 1
ATOM 634 C C . MET A 1 82 ? 0.483 -6.376 -3.602 1.00 72.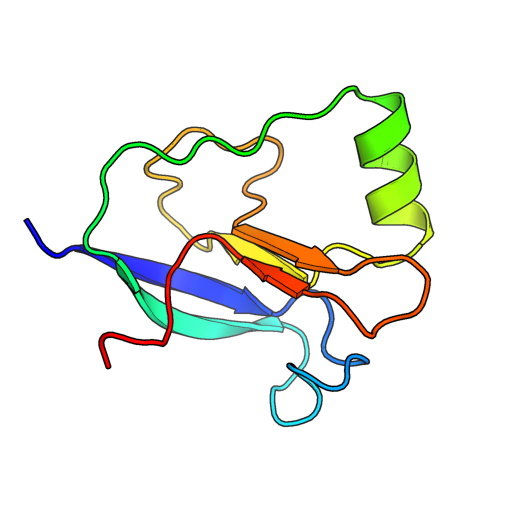75 82 MET A C 1
ATOM 636 O O . MET A 1 82 ? 0.170 -7.461 -4.089 1.00 72.75 82 MET A O 1
ATOM 640 N N . MET A 1 83 ? 1.704 -5.860 -3.702 1.00 67.38 83 MET A N 1
ATOM 641 C CA . MET A 1 83 ? 2.853 -6.559 -4.276 1.00 67.38 83 MET A CA 1
ATOM 642 C C . MET A 1 83 ? 3.841 -6.931 -3.173 1.00 67.38 83 MET A C 1
ATOM 644 O O . MET A 1 83 ? 4.989 -6.475 -3.151 1.00 67.38 83 MET A O 1
ATOM 648 N N . PRO A 1 84 ? 3.373 -7.710 -2.190 1.00 55.38 84 PRO A N 1
ATOM 649 C CA . PRO A 1 84 ? 3.759 -9.128 -2.229 1.00 55.38 84 PRO A CA 1
ATOM 650 C C . PRO A 1 84 ? 2.661 -10.119 -1.812 1.00 55.38 84 PRO A C 1
ATOM 652 O O . PRO A 1 84 ? 1.816 -9.798 -0.988 1.00 55.38 84 PRO A O 1
ATOM 655 N N . HIS A 1 85 ? 2.705 -11.347 -2.349 1.00 46.00 85 HIS A N 1
ATOM 656 C CA . HIS A 1 85 ? 1.816 -12.449 -1.959 1.00 46.00 85 HIS A CA 1
ATOM 657 C C . HIS A 1 85 ? 2.059 -12.854 -0.492 1.00 46.00 85 HIS A C 1
ATOM 659 O O . HIS A 1 85 ? 3.088 -13.477 -0.215 1.00 46.00 85 HIS A O 1
ATOM 665 N N . PRO A 1 86 ? 1.116 -12.602 0.436 1.00 46.06 86 PRO A N 1
ATOM 666 C CA . PRO A 1 86 ? 1.213 -13.113 1.804 1.00 46.06 86 PRO A CA 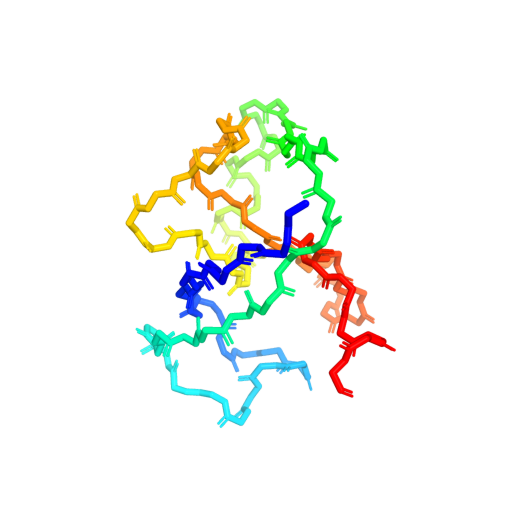1
ATOM 667 C C . PRO A 1 86 ? 1.013 -14.642 1.883 1.00 46.06 86 PRO A C 1
ATOM 669 O O . PRO A 1 86 ? 1.213 -15.225 2.938 1.00 46.06 86 PRO A O 1
ATOM 672 N N . GLU A 1 87 ? 0.665 -15.309 0.772 1.00 40.09 87 GLU A N 1
ATOM 673 C CA . GLU A 1 87 ? 0.432 -16.766 0.671 1.00 40.09 87 GLU A CA 1
ATOM 674 C C . GLU A 1 87 ? 1.708 -17.627 0.842 1.00 40.09 87 GLU A C 1
ATOM 676 O O . GLU A 1 87 ? 1.642 -18.853 0.854 1.00 40.09 87 GLU A O 1
ATOM 681 N N . ARG A 1 88 ? 2.894 -17.016 0.973 1.00 40.38 88 ARG A N 1
ATOM 682 C CA . ARG A 1 88 ? 4.179 -17.720 1.163 1.00 40.38 88 ARG A CA 1
ATOM 683 C C . ARG A 1 88 ? 4.925 -17.319 2.446 1.00 40.38 88 ARG A C 1
ATOM 685 O O . ARG A 1 88 ? 6.157 -17.333 2.453 1.00 40.38 88 ARG A O 1
ATOM 692 N N . ALA A 1 89 ? 4.197 -16.967 3.505 1.00 41.47 89 ALA A N 1
ATOM 693 C CA . ALA A 1 89 ? 4.727 -16.868 4.868 1.00 41.47 89 ALA A CA 1
ATOM 694 C C . ALA A 1 89 ? 4.187 -18.008 5.740 1.00 41.47 89 ALA A C 1
ATOM 696 O O . ALA A 1 89 ? 2.974 -18.297 5.634 1.00 41.47 89 ALA A O 1
#

Sequence (89 aa):
MCRTVQLKVENNDTIFTNQYENGQIINIPIAHGEGNYFCDEETLTKLKANNQIVFTYSGENPNGSLEDIAGIINERGNVLGMMPHPERA

Secondary structure (DSSP, 8-state):
--EEEEEEES--SSTTTTTSPTT-EEEEEE--S-------HHHHHHHHHTT-EEEEE-S--SS--GGGEEEEE-TTS--EEESS-GGG-

InterPro domains:
  IPR010075 Phosphoribosylformylglycinamidine synthase subunit PurQ [PTHR47552] (1-89)
  IPR029062 Class I glutamine amidotransferase-like [G3DSA:3.40.50.880] (1-89)
  IPR029062 Class I glutamine amidotransferase-like [SSF52317] (2-89)

pLDDT: mean 76.61, std 14.11, range [40.09, 90.75]

Radius of gyration: 12.4 Å; chains: 1; bounding box: 32×30×28 Å

Organism: NCBI:txid588596

Foldseek 3Di:
DWDKFKKFFCDQPAPVRVVDDHRDIDIDTADDQEDAADDDPVVVVVQVVLVFQGIFTDDDLSHPHDRRGQWGADSVRPDIDGPDDPVPD